Protein AF-A0A527XHD7-F1 (afdb_monomer_lite)

Sequence (78 aa):
FDPYSASRTREADAAQKPENVVSLPRKRMPGESAAETYADIDAFAKPDTDLNKGLRTIKDNDASFEPKSFVDGAKMAY

Radius of gyration: 20.63 Å; chains: 1; bounding box: 44×31×56 Å

Structure (mmCIF, N/CA/C/O backbone):
data_AF-A0A527XHD7-F1
#
_entry.id   AF-A0A527XHD7-F1
#
loop_
_atom_site.group_PDB
_atom_site.id
_atom_site.type_symbol
_atom_site.label_atom_id
_atom_site.label_alt_id
_atom_site.label_comp_id
_atom_site.label_asym_id
_atom_site.label_entity_id
_atom_site.label_seq_id
_atom_site.pdbx_PDB_ins_code
_atom_site.Cartn_x
_atom_site.Cartn_y
_atom_site.Cartn_z
_atom_site.occupancy
_atom_site.B_iso_or_equiv
_atom_site.auth_seq_id
_atom_site.auth_comp_id
_atom_site.auth_asym_id
_atom_site.auth_atom_id
_atom_site.pdbx_PDB_model_num
ATOM 1 N N . PHE A 1 1 ? 37.154 4.679 -46.678 1.00 57.66 1 PHE A N 1
ATOM 2 C CA . PHE A 1 1 ? 35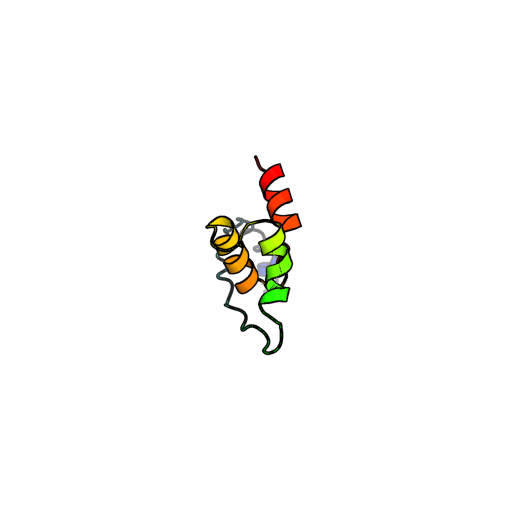.897 4.940 -45.954 1.00 57.66 1 PHE A CA 1
ATOM 3 C C . PHE A 1 1 ? 35.511 3.637 -45.272 1.00 57.66 1 PHE A C 1
ATOM 5 O O . PHE A 1 1 ? 35.236 2.679 -45.981 1.00 57.66 1 PHE A O 1
ATOM 12 N N . ASP A 1 2 ? 35.634 3.556 -43.945 1.00 66.12 2 ASP A N 1
ATOM 13 C CA . ASP A 1 2 ? 35.370 2.331 -43.171 1.00 66.12 2 ASP A CA 1
ATOM 14 C C . ASP A 1 2 ? 34.036 2.477 -42.407 1.00 66.12 2 ASP A C 1
ATOM 16 O O . ASP A 1 2 ? 33.941 3.347 -41.527 1.00 66.12 2 ASP A O 1
ATOM 20 N N . PRO A 1 3 ? 33.010 1.664 -42.732 1.00 66.88 3 PRO A N 1
ATOM 21 C CA . PRO A 1 3 ? 31.662 1.777 -42.177 1.00 66.88 3 PRO A CA 1
ATOM 22 C C . PRO A 1 3 ? 31.546 1.408 -40.687 1.00 66.88 3 PRO A C 1
ATOM 24 O O . PRO A 1 3 ? 30.514 1.697 -40.083 1.00 66.88 3 PRO A O 1
ATOM 27 N N . TYR A 1 4 ? 32.575 0.837 -40.053 1.00 58.12 4 TYR A N 1
ATOM 28 C CA . TYR A 1 4 ? 32.515 0.459 -38.630 1.00 58.12 4 TYR A CA 1
ATOM 29 C C . TYR A 1 4 ? 32.964 1.565 -37.662 1.00 58.12 4 TYR A C 1
ATOM 31 O O . TYR A 1 4 ? 32.802 1.446 -36.442 1.00 58.12 4 TYR A O 1
ATOM 39 N N . SER A 1 5 ? 33.434 2.694 -38.200 1.00 61.94 5 SER A N 1
ATOM 40 C CA . SER A 1 5 ? 33.855 3.878 -37.435 1.00 61.94 5 SER A CA 1
ATOM 41 C C . SER A 1 5 ? 32.712 4.551 -36.657 1.00 61.94 5 SER A C 1
ATOM 43 O O . SER A 1 5 ? 32.971 5.254 -35.681 1.00 61.94 5 SER A O 1
ATOM 45 N N . ALA A 1 6 ? 31.452 4.305 -37.036 1.00 56.84 6 ALA A N 1
ATOM 46 C CA . ALA A 1 6 ? 30.264 4.874 -36.387 1.00 56.84 6 ALA A CA 1
ATOM 47 C C . ALA A 1 6 ? 30.016 4.340 -34.960 1.00 56.84 6 ALA A C 1
ATOM 49 O O . ALA A 1 6 ? 29.176 4.859 -34.227 1.00 56.84 6 ALA A O 1
ATOM 50 N N . SER A 1 7 ? 30.755 3.313 -34.536 1.00 56.81 7 SER A N 1
ATOM 51 C CA . SER A 1 7 ? 30.628 2.736 -33.194 1.00 56.81 7 SER A CA 1
ATOM 52 C C . SER A 1 7 ? 31.262 3.604 -32.101 1.00 56.81 7 SER A C 1
ATOM 54 O O . SER A 1 7 ? 30.916 3.439 -30.937 1.00 56.81 7 SER A O 1
ATOM 56 N N . ARG A 1 8 ? 32.161 4.537 -32.454 1.00 57.41 8 ARG A N 1
ATOM 57 C CA . ARG A 1 8 ? 32.857 5.402 -31.483 1.00 57.41 8 ARG A CA 1
ATOM 58 C C . ARG A 1 8 ? 32.089 6.658 -31.066 1.00 57.41 8 ARG A C 1
ATOM 60 O O . ARG A 1 8 ? 32.521 7.338 -30.151 1.00 57.41 8 ARG A O 1
ATOM 67 N N . THR A 1 9 ? 30.940 6.955 -31.673 1.00 53.03 9 THR A N 1
ATOM 68 C CA . THR A 1 9 ? 30.115 8.126 -31.302 1.00 53.03 9 THR A CA 1
ATOM 69 C C . THR A 1 9 ? 28.965 7.762 -30.349 1.00 53.03 9 THR A C 1
ATOM 71 O O . THR A 1 9 ? 28.075 8.569 -30.111 1.00 53.03 9 THR A O 1
ATOM 74 N N . ARG A 1 10 ? 28.964 6.547 -29.779 1.00 51.50 10 ARG A N 1
ATOM 75 C CA . ARG A 1 10 ? 27.972 6.089 -28.784 1.00 51.50 10 ARG A CA 1
ATOM 76 C C . ARG A 1 10 ? 28.330 6.437 -27.329 1.00 51.50 10 ARG A C 1
ATOM 78 O O . ARG A 1 10 ? 27.735 5.887 -26.414 1.00 51.50 10 ARG A O 1
ATOM 85 N N . GLU A 1 11 ? 29.261 7.363 -27.105 1.00 51.62 11 GLU A N 1
ATOM 86 C CA . GLU A 1 11 ? 29.603 7.885 -25.766 1.00 51.62 11 GLU A CA 1
ATOM 87 C C . GLU A 1 11 ? 28.916 9.228 -25.449 1.00 51.62 11 GLU A C 1
ATOM 89 O O . GLU A 1 11 ? 29.320 9.947 -24.542 1.00 51.62 11 GLU A O 1
ATOM 94 N N . ALA A 1 12 ? 27.850 9.570 -26.177 1.00 52.16 12 ALA A N 1
ATOM 95 C CA . ALA A 1 12 ? 27.063 10.779 -25.953 1.00 52.16 12 ALA A CA 1
ATOM 96 C C . ALA A 1 12 ? 25.577 10.458 -25.711 1.00 52.16 12 ALA A C 1
ATOM 98 O O . ALA A 1 12 ? 24.742 10.909 -26.479 1.00 52.16 12 ALA A O 1
ATOM 99 N N . ASP A 1 13 ? 25.236 9.660 -24.689 1.00 47.28 13 ASP A N 1
ATOM 100 C CA . ASP A 1 13 ? 23.890 9.722 -24.066 1.00 47.28 13 ASP A CA 1
ATOM 101 C C . ASP A 1 13 ? 23.820 9.039 -22.683 1.00 47.28 13 ASP A C 1
ATOM 103 O O . ASP A 1 13 ? 22.824 8.412 -22.344 1.00 47.28 13 ASP A O 1
ATOM 107 N N . ALA A 1 14 ? 24.844 9.158 -21.830 1.00 48.41 14 ALA A N 1
ATOM 108 C CA . ALA A 1 14 ? 24.701 8.775 -20.415 1.00 48.41 14 ALA A CA 1
ATOM 109 C C . ALA A 1 14 ? 24.052 9.901 -19.581 1.00 48.41 14 ALA A C 1
ATOM 111 O O . ALA A 1 14 ? 24.383 10.108 -18.415 1.00 48.41 14 ALA A O 1
ATOM 112 N N . ALA A 1 15 ? 23.127 10.654 -20.185 1.00 48.22 15 ALA A N 1
ATOM 113 C CA . ALA A 1 15 ? 22.177 11.453 -19.434 1.00 48.22 15 ALA A CA 1
ATOM 114 C C . ALA A 1 15 ? 21.170 10.468 -18.834 1.00 48.22 15 ALA A C 1
ATOM 116 O O . ALA A 1 15 ? 20.324 9.931 -19.546 1.00 48.22 15 ALA A O 1
ATOM 117 N N . GLN A 1 16 ? 21.308 10.201 -17.534 1.00 57.78 16 GLN A N 1
ATOM 118 C CA . GLN A 1 16 ? 20.329 9.479 -16.726 1.00 57.78 16 GLN A CA 1
ATOM 119 C C . GLN A 1 16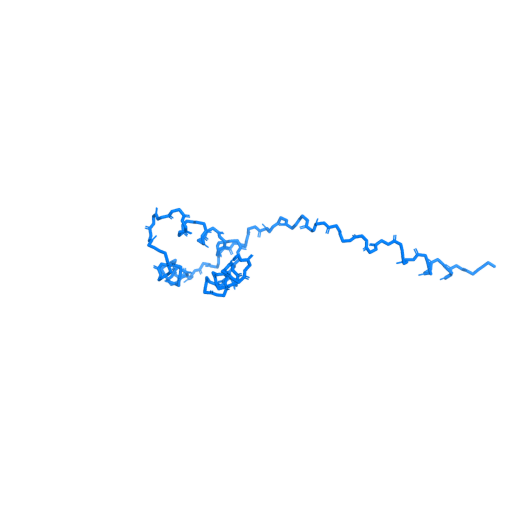 ? 18.955 10.135 -16.913 1.00 57.78 16 GLN A C 1
ATOM 121 O O . GLN A 1 16 ? 18.625 11.138 -16.282 1.00 57.78 16 GLN A O 1
ATOM 126 N N . LYS A 1 17 ? 18.165 9.603 -17.845 1.00 54.69 17 LYS A N 1
ATOM 127 C CA . LYS A 1 17 ? 16.755 9.947 -17.989 1.00 54.69 17 LYS A CA 1
ATOM 128 C C . LYS A 1 17 ? 16.020 9.272 -16.830 1.00 54.69 17 LYS A C 1
ATOM 130 O O . LYS A 1 17 ? 16.324 8.113 -16.548 1.00 54.6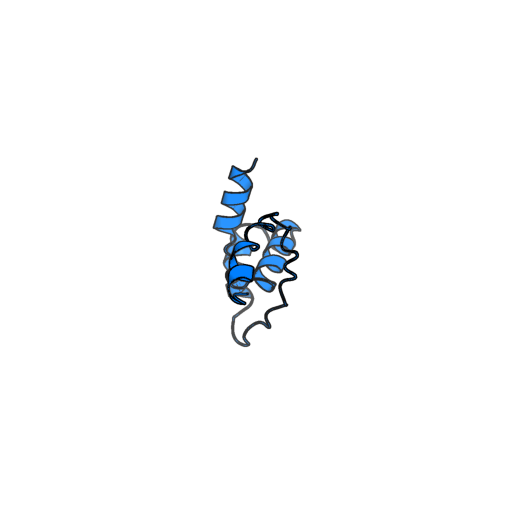9 17 LYS A O 1
ATOM 135 N N . PRO A 1 18 ? 15.074 9.949 -16.158 1.00 58.28 18 PRO A N 1
ATOM 136 C CA . PRO A 1 18 ? 14.187 9.268 -15.230 1.00 58.28 18 PRO A CA 1
ATOM 137 C C . PRO A 1 18 ? 13.457 8.190 -16.029 1.00 58.28 18 PRO A C 1
ATOM 139 O O . PRO A 1 18 ? 12.735 8.494 -16.982 1.00 58.28 18 PRO A O 1
ATOM 142 N N . GLU A 1 19 ? 13.723 6.926 -15.714 1.00 61.88 19 GLU A N 1
ATOM 143 C CA . GLU A 1 19 ? 13.019 5.816 -16.332 1.00 61.88 19 GLU A CA 1
ATOM 144 C C . GLU A 1 19 ? 11.546 5.944 -15.929 1.00 61.88 19 GLU A C 1
ATOM 146 O O . GLU A 1 19 ? 11.162 5.644 -14.802 1.00 61.88 19 GLU A O 1
ATOM 151 N N . ASN A 1 20 ? 10.712 6.452 -16.839 1.00 63.59 20 ASN A N 1
ATOM 152 C CA . ASN A 1 20 ? 9.260 6.442 -16.694 1.00 63.59 20 ASN A CA 1
ATOM 153 C C . ASN A 1 20 ? 8.771 4.996 -16.872 1.00 63.59 20 ASN A C 1
ATOM 155 O O . ASN A 1 20 ? 8.184 4.636 -17.893 1.00 63.59 20 ASN A O 1
ATOM 159 N N . VAL A 1 21 ? 9.073 4.147 -15.892 1.00 64.44 21 VAL A N 1
ATOM 160 C CA . VAL A 1 21 ? 8.613 2.764 -15.822 1.00 64.44 21 VAL A CA 1
ATOM 161 C C . VAL A 1 21 ? 7.154 2.757 -15.385 1.00 64.44 21 VAL A C 1
ATOM 163 O O . VAL A 1 21 ? 6.817 2.870 -14.211 1.00 64.44 21 VAL A O 1
ATOM 166 N N . VAL A 1 22 ? 6.252 2.638 -16.355 1.00 67.94 22 VAL A N 1
ATOM 167 C CA . VAL A 1 22 ? 4.863 2.280 -16.069 1.00 67.94 22 VAL A CA 1
ATOM 168 C C . VAL A 1 22 ? 4.843 0.771 -15.856 1.00 67.94 22 VAL A C 1
ATOM 170 O O . VAL A 1 22 ? 4.862 0.003 -16.819 1.00 67.94 22 VAL A O 1
ATOM 173 N N . SER A 1 23 ? 4.870 0.336 -14.596 1.00 67.12 23 SER A N 1
ATOM 174 C CA . SER A 1 23 ? 4.732 -1.078 -14.247 1.00 67.12 23 SER A CA 1
ATOM 175 C C . SER A 1 23 ? 3.408 -1.602 -14.798 1.00 67.12 23 SER A C 1
ATOM 177 O O . SER A 1 23 ? 2.332 -1.166 -14.393 1.00 67.12 23 SER A O 1
ATOM 179 N N . LEU A 1 24 ? 3.484 -2.517 -15.766 1.00 68.88 24 LEU A N 1
ATOM 180 C CA . LEU A 1 24 ? 2.303 -3.186 -16.301 1.00 68.88 24 LEU A CA 1
ATOM 181 C C . LEU A 1 24 ? 1.671 -4.036 -15.188 1.00 68.88 24 LEU A C 1
ATOM 183 O O . LEU A 1 24 ? 2.393 -4.832 -14.580 1.00 68.88 24 LEU A O 1
ATOM 187 N N . PRO A 1 25 ? 0.350 -3.922 -14.940 1.00 67.00 25 PRO A N 1
ATOM 188 C CA . PRO A 1 25 ? -0.321 -4.708 -13.914 1.00 67.00 25 PRO A CA 1
ATOM 189 C C . PRO A 1 25 ? -0.112 -6.203 -14.167 1.00 67.00 25 PRO A C 1
ATOM 191 O O . PRO A 1 25 ? -0.619 -6.765 -15.145 1.00 67.00 25 PRO A O 1
ATOM 194 N N . ARG A 1 26 ? 0.654 -6.866 -13.296 1.00 65.69 26 ARG A N 1
ATOM 195 C CA . ARG A 1 26 ? 0.821 -8.318 -13.348 1.00 65.69 26 ARG A CA 1
ATOM 196 C C . ARG A 1 26 ? -0.479 -8.951 -12.867 1.00 65.69 26 ARG A C 1
ATOM 198 O O . ARG A 1 26 ? -0.930 -8.733 -11.747 1.00 65.69 26 ARG A O 1
ATOM 205 N N . LYS A 1 27 ? -1.115 -9.728 -13.741 1.00 61.09 27 LYS A N 1
ATOM 206 C CA . LYS A 1 27 ? -2.340 -10.460 -13.414 1.00 61.09 27 LYS A CA 1
ATOM 207 C C . LYS A 1 27 ? -2.012 -11.464 -12.300 1.00 61.09 27 LYS A C 1
ATOM 209 O O . LYS A 1 27 ? -1.201 -12.361 -12.523 1.00 61.09 27 LYS A O 1
ATOM 214 N N . ARG A 1 28 ? -2.611 -11.286 -11.115 1.00 60.44 28 ARG A N 1
ATOM 215 C CA . ARG A 1 28 ? -2.447 -12.187 -9.958 1.00 60.44 28 ARG A CA 1
ATOM 216 C C . ARG A 1 28 ? -2.660 -13.642 -10.380 1.00 60.44 28 ARG A C 1
ATOM 218 O O . ARG A 1 28 ? -3.615 -13.932 -11.108 1.00 60.44 28 ARG A O 1
ATOM 225 N N . MET A 1 29 ? -1.774 -14.541 -9.946 1.00 58.81 29 MET A N 1
ATOM 226 C CA . MET A 1 29 ? -1.945 -15.969 -10.202 1.00 58.81 29 MET A CA 1
ATOM 227 C C . MET A 1 29 ? -3.202 -16.466 -9.466 1.00 58.81 29 MET A C 1
ATOM 229 O O . MET A 1 29 ? -3.375 -16.169 -8.283 1.00 58.81 29 MET A O 1
ATOM 233 N N . PRO A 1 30 ? -4.112 -17.183 -10.144 1.00 45.81 30 PRO A N 1
ATOM 234 C CA . PRO A 1 30 ? -5.322 -17.689 -9.514 1.00 45.81 30 PRO A CA 1
ATOM 235 C C . PRO A 1 30 ? -4.951 -18.828 -8.555 1.00 45.81 30 PRO A C 1
ATOM 237 O O . PRO A 1 30 ? -4.590 -19.913 -9.002 1.00 45.81 30 PRO A O 1
ATOM 240 N N . GLY A 1 31 ? -5.022 -18.575 -7.246 1.00 58.19 31 GLY A N 1
ATOM 241 C CA . GLY A 1 31 ? -4.781 -19.586 -6.209 1.00 58.19 31 GLY A CA 1
ATOM 242 C C . GLY A 1 31 ? -4.060 -19.077 -4.962 1.00 58.19 31 GLY A C 1
ATOM 243 O O . GLY A 1 31 ? -4.124 -19.738 -3.932 1.00 58.19 31 GLY A O 1
ATOM 244 N N . GLU A 1 32 ? -3.422 -17.906 -5.023 1.00 57.72 32 GLU A N 1
ATOM 245 C CA . GLU A 1 32 ? -2.807 -17.299 -3.841 1.00 57.72 32 GLU A CA 1
ATOM 246 C C . GLU A 1 32 ? -3.889 -16.650 -2.974 1.00 57.72 32 GLU A C 1
ATOM 248 O O . GLU A 1 32 ? -4.700 -15.847 -3.455 1.00 57.72 32 GLU A O 1
ATOM 253 N N . SER A 1 33 ? -3.964 -17.052 -1.706 1.00 61.12 33 SER A N 1
ATOM 254 C CA . SER A 1 33 ? -4.963 -16.506 -0.803 1.00 61.12 33 SER A CA 1
ATOM 255 C C . SER A 1 33 ? -4.611 -15.043 -0.515 1.00 61.12 33 SER A C 1
ATOM 257 O O . SER A 1 33 ? -3.528 -14.730 -0.029 1.00 61.12 33 SER A O 1
ATOM 259 N N . ALA A 1 34 ? -5.530 -14.117 -0.808 1.00 63.28 34 ALA A N 1
ATOM 260 C CA . ALA A 1 34 ? -5.300 -12.687 -0.569 1.00 63.28 34 ALA A CA 1
ATOM 261 C C . ALA A 1 34 ? -4.979 -12.377 0.908 1.00 63.28 34 ALA A C 1
ATOM 263 O O . ALA A 1 34 ? -4.372 -11.356 1.211 1.00 63.28 34 ALA A O 1
ATOM 264 N N . ALA A 1 35 ? -5.380 -13.266 1.822 1.00 66.62 35 ALA A N 1
ATOM 265 C CA . ALA A 1 35 ? -5.029 -13.192 3.232 1.00 66.62 35 ALA A CA 1
ATOM 266 C C . ALA A 1 35 ? -3.527 -13.424 3.474 1.00 66.62 35 ALA A C 1
ATOM 268 O O . ALA A 1 35 ? -2.929 -12.683 4.246 1.00 66.62 35 ALA A O 1
ATOM 269 N N . GLU A 1 36 ? -2.905 -14.393 2.798 1.00 72.75 36 GLU A N 1
ATOM 270 C CA . GLU A 1 36 ? -1.461 -14.641 2.911 1.00 72.75 36 GLU A CA 1
ATOM 271 C C . GLU A 1 36 ? -0.651 -13.584 2.158 1.00 72.75 36 GLU A C 1
ATOM 273 O O . GLU A 1 36 ? 0.347 -13.095 2.679 1.00 72.75 36 GLU A O 1
ATOM 278 N N . THR A 1 37 ? -1.122 -13.141 0.988 1.00 77.00 37 THR A N 1
ATOM 279 C CA . THR A 1 37 ? -0.424 -12.130 0.174 1.00 77.00 37 THR A CA 1
ATOM 280 C C . THR A 1 37 ? -0.254 -10.787 0.897 1.00 77.00 37 THR A C 1
ATOM 282 O O . THR A 1 37 ? 0.720 -10.072 0.650 1.00 77.00 37 THR A O 1
ATOM 285 N N . TYR A 1 38 ? -1.185 -10.428 1.789 1.00 87.00 38 TYR A N 1
ATOM 286 C CA . TYR A 1 38 ? -1.148 -9.168 2.539 1.00 87.00 38 TYR A CA 1
ATOM 287 C C . TYR A 1 38 ? -0.822 -9.335 4.029 1.00 87.00 38 TYR A C 1
ATOM 289 O O . TYR A 1 38 ? -0.781 -8.329 4.734 1.00 87.00 38 TYR A O 1
ATOM 297 N N . ALA A 1 39 ? -0.552 -10.553 4.512 1.00 88.38 39 ALA A N 1
ATOM 298 C CA . ALA A 1 39 ? -0.272 -10.808 5.928 1.00 88.38 39 ALA A CA 1
ATOM 299 C C . ALA A 1 39 ? 0.905 -9.965 6.446 1.00 88.38 39 ALA A C 1
ATOM 301 O O . ALA A 1 39 ? 0.808 -9.338 7.502 1.00 88.38 39 ALA A O 1
ATOM 302 N N . ASP A 1 40 ? 1.980 -9.873 5.658 1.00 85.94 40 ASP A N 1
ATOM 303 C CA . ASP A 1 40 ? 3.138 -9.045 5.998 1.00 85.94 40 ASP A CA 1
ATOM 304 C C . ASP A 1 40 ? 2.768 -7.560 6.058 1.00 85.94 40 ASP A C 1
ATOM 306 O O . ASP A 1 40 ? 3.216 -6.838 6.942 1.00 85.94 40 ASP A O 1
ATOM 310 N N . ILE A 1 41 ? 1.906 -7.090 5.155 1.00 88.88 41 ILE A N 1
ATOM 311 C CA . ILE A 1 41 ? 1.465 -5.689 5.114 1.00 88.88 41 ILE A CA 1
ATOM 312 C C . ILE A 1 41 ? 0.597 -5.361 6.331 1.00 88.88 41 ILE A C 1
ATOM 314 O O . ILE A 1 41 ? 0.785 -4.316 6.957 1.00 88.88 41 ILE A O 1
ATOM 318 N N . ASP A 1 42 ? -0.313 -6.263 6.689 1.00 89.38 42 ASP A N 1
ATOM 319 C CA . ASP A 1 42 ? -1.212 -6.120 7.834 1.00 89.38 42 ASP A CA 1
ATOM 320 C C . ASP A 1 42 ? -0.463 -6.166 9.174 1.00 89.38 42 ASP A C 1
ATOM 322 O O . ASP A 1 42 ? -0.884 -5.529 10.142 1.00 89.38 42 ASP A O 1
ATOM 326 N N . ALA A 1 43 ? 0.683 -6.855 9.224 1.00 88.75 43 ALA A N 1
ATOM 327 C CA . ALA A 1 43 ? 1.582 -6.843 10.375 1.00 88.75 43 ALA A CA 1
ATOM 328 C C . ALA A 1 43 ? 2.288 -5.487 10.570 1.00 88.75 43 ALA A C 1
ATOM 330 O O . ALA A 1 43 ? 2.567 -5.100 11.706 1.00 88.75 43 ALA A O 1
ATOM 331 N N . PHE A 1 44 ? 2.560 -4.748 9.487 1.00 85.06 44 PHE A N 1
ATOM 332 C CA . PHE A 1 44 ? 3.183 -3.418 9.552 1.00 85.06 44 PHE A CA 1
ATOM 333 C C . PHE A 1 44 ? 2.176 -2.286 9.747 1.00 85.06 44 PHE A C 1
ATOM 335 O O . PHE A 1 44 ? 2.451 -1.326 10.469 1.00 85.06 44 PHE A O 1
ATOM 342 N N . ALA A 1 45 ? 1.022 -2.370 9.094 1.00 88.94 45 ALA A N 1
ATOM 343 C CA . ALA A 1 45 ? 0.010 -1.329 9.106 1.00 88.94 45 ALA A CA 1
ATOM 344 C C . ALA A 1 45 ? -1.372 -1.953 9.262 1.00 88.94 45 ALA A C 1
ATOM 346 O O . ALA A 1 45 ? -1.716 -2.885 8.545 1.00 88.94 45 ALA A O 1
ATOM 347 N N . LYS A 1 46 ? -2.200 -1.399 10.154 1.00 88.69 46 LYS A N 1
ATOM 348 C CA . LYS A 1 46 ? -3.568 -1.899 10.347 1.00 88.69 46 LYS A CA 1
ATOM 349 C C . LYS A 1 46 ? -4.357 -1.855 9.027 1.00 88.69 46 LYS A C 1
ATOM 351 O O . LYS A 1 46 ? -4.224 -0.860 8.300 1.00 88.69 46 LYS A O 1
ATOM 356 N N . PRO A 1 47 ? -5.206 -2.861 8.750 1.00 87.00 47 PRO A N 1
ATOM 357 C CA . PRO A 1 47 ? -6.150 -2.812 7.639 1.00 87.00 47 PRO A CA 1
ATOM 358 C C . PRO A 1 47 ? -6.966 -1.513 7.650 1.00 87.00 47 PRO A C 1
ATOM 360 O O . PRO A 1 47 ? -7.154 -0.895 8.699 1.00 87.00 47 PRO A O 1
ATOM 363 N N . ASP A 1 48 ? -7.403 -1.078 6.471 1.00 85.44 48 ASP A N 1
ATOM 364 C CA . ASP A 1 48 ? -8.183 0.149 6.233 1.00 85.44 48 ASP A CA 1
ATOM 365 C C . ASP A 1 48 ? -7.469 1.490 6.475 1.00 85.44 48 ASP A C 1
ATOM 367 O O . ASP A 1 48 ? -8.019 2.544 6.140 1.00 85.44 48 ASP A O 1
ATOM 371 N N . THR A 1 49 ? -6.221 1.481 6.948 1.00 91.94 49 THR A N 1
ATOM 372 C CA . THR A 1 49 ? -5.385 2.690 6.995 1.00 91.94 49 THR A CA 1
ATOM 373 C C . THR A 1 49 ? -4.857 3.068 5.611 1.00 91.94 49 THR A C 1
ATOM 375 O O . THR A 1 49 ? -4.627 2.206 4.760 1.00 91.94 49 THR A O 1
ATOM 378 N N . ASP A 1 50 ? -4.613 4.359 5.383 1.00 89.50 50 ASP A N 1
ATOM 379 C CA . ASP A 1 50 ? -4.082 4.834 4.097 1.00 89.50 50 ASP A CA 1
ATOM 380 C C . ASP A 1 50 ? -2.682 4.276 3.805 1.00 89.50 50 ASP A C 1
ATOM 382 O O . ASP A 1 50 ? -2.370 3.946 2.661 1.00 89.50 50 ASP A O 1
ATOM 386 N N . LEU A 1 51 ? -1.876 4.059 4.852 1.00 88.19 51 LEU A N 1
ATOM 387 C CA . LEU A 1 51 ? -0.585 3.379 4.749 1.00 88.19 51 LEU A CA 1
ATOM 388 C C . LEU A 1 51 ? -0.742 1.938 4.241 1.00 88.19 51 LEU A C 1
ATOM 390 O O . LEU A 1 51 ? -0.068 1.541 3.294 1.00 88.19 51 LEU A O 1
ATOM 394 N N . ASN A 1 52 ? -1.650 1.162 4.839 1.00 91.69 52 ASN A N 1
ATOM 395 C CA . ASN A 1 52 ? -1.899 -0.221 4.437 1.00 91.69 52 ASN A CA 1
ATOM 396 C C . ASN A 1 52 ? -2.405 -0.301 2.988 1.00 91.69 52 ASN A C 1
ATOM 398 O O . ASN A 1 52 ? -1.877 -1.080 2.196 1.00 91.69 52 ASN A O 1
ATOM 402 N N . LYS A 1 53 ? -3.352 0.566 2.605 1.00 91.44 53 LYS A N 1
ATOM 403 C CA . LYS A 1 53 ? -3.853 0.660 1.222 1.00 91.44 53 LYS A CA 1
ATOM 404 C C . LYS A 1 53 ? -2.732 0.958 0.224 1.00 91.44 53 LYS A C 1
ATOM 406 O O . LYS A 1 53 ? -2.668 0.321 -0.828 1.00 91.44 53 LYS A O 1
ATOM 411 N N . GLY A 1 54 ? -1.834 1.886 0.561 1.00 89.62 54 GLY A N 1
ATOM 412 C CA . GLY A 1 54 ? -0.660 2.198 -0.254 1.00 89.62 54 GLY A CA 1
ATOM 413 C C . GLY A 1 54 ? 0.256 0.987 -0.433 1.00 89.62 54 GLY A C 1
ATOM 414 O O . GLY A 1 54 ? 0.572 0.613 -1.560 1.00 89.62 54 GLY A O 1
ATOM 415 N N . LEU A 1 55 ? 0.613 0.313 0.662 1.00 89.56 55 LEU A N 1
ATOM 416 C CA . LEU A 1 55 ? 1.466 -0.880 0.630 1.00 89.56 55 LEU A CA 1
ATOM 417 C C . LEU A 1 55 ? 0.834 -2.030 -0.171 1.00 89.56 55 LEU A C 1
ATOM 419 O O . LEU A 1 55 ? 1.522 -2.676 -0.961 1.00 89.56 55 LEU A O 1
ATOM 423 N N . ARG A 1 56 ? -0.479 -2.261 -0.026 1.00 90.00 56 ARG A N 1
ATOM 424 C CA . ARG A 1 56 ? -1.218 -3.263 -0.816 1.00 90.00 56 ARG A CA 1
ATOM 425 C C . ARG A 1 56 ? -1.208 -2.930 -2.302 1.00 90.00 56 ARG A C 1
ATOM 427 O O . ARG A 1 56 ? -0.969 -3.814 -3.115 1.00 90.00 56 ARG A O 1
ATOM 434 N N . THR A 1 57 ? -1.374 -1.653 -2.648 1.00 89.06 57 THR A N 1
ATOM 435 C CA . THR A 1 57 ? -1.283 -1.188 -4.040 1.00 89.06 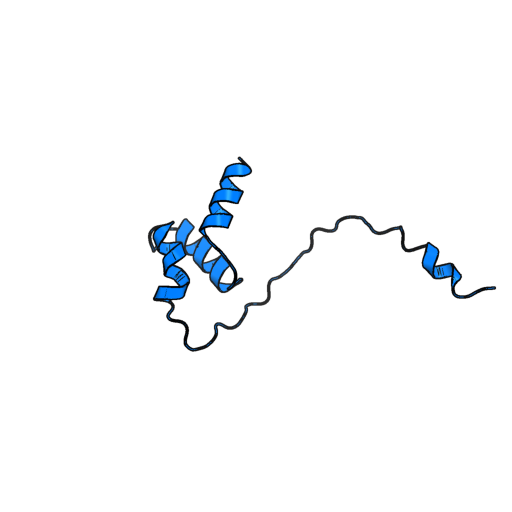57 THR A CA 1
ATOM 436 C C . THR A 1 57 ? 0.091 -1.497 -4.633 1.00 89.06 57 THR A C 1
ATOM 438 O O . THR A 1 57 ? 0.175 -1.947 -5.772 1.00 89.06 57 THR A O 1
ATOM 441 N N . ILE A 1 58 ? 1.174 -1.311 -3.872 1.00 87.44 58 ILE A N 1
ATOM 442 C CA . ILE A 1 58 ? 2.524 -1.657 -4.338 1.00 87.44 58 ILE A CA 1
ATOM 443 C C . ILE A 1 58 ? 2.648 -3.171 -4.538 1.00 87.44 58 ILE A C 1
ATOM 445 O O . ILE A 1 58 ? 3.067 -3.584 -5.612 1.00 87.44 58 ILE A O 1
ATOM 449 N N . LYS A 1 59 ? 2.214 -3.995 -3.575 1.00 86.25 59 LYS A N 1
ATOM 450 C CA . LYS A 1 59 ? 2.229 -5.468 -3.685 1.00 86.25 59 LYS A CA 1
ATOM 451 C C . LYS A 1 59 ? 1.422 -5.993 -4.877 1.00 86.25 59 LYS A C 1
ATOM 453 O O . LYS A 1 59 ? 1.813 -6.968 -5.511 1.00 86.25 59 LYS A O 1
ATOM 458 N N . ASP A 1 60 ? 0.318 -5.327 -5.204 1.00 85.75 60 ASP A N 1
ATOM 459 C CA . ASP A 1 60 ? -0.513 -5.663 -6.363 1.00 85.75 60 ASP A CA 1
ATOM 460 C C . ASP A 1 60 ? 0.181 -5.350 -7.699 1.00 85.75 60 ASP A C 1
ATOM 462 O O . ASP A 1 60 ? -0.061 -6.032 -8.696 1.00 85.75 60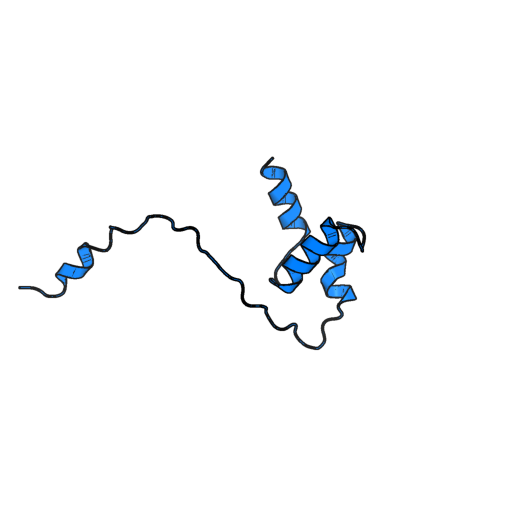 ASP A O 1
ATOM 466 N N . ASN A 1 61 ? 1.052 -4.338 -7.733 1.00 85.19 61 ASN A N 1
ATOM 467 C CA . ASN A 1 61 ? 1.850 -3.998 -8.914 1.00 85.19 61 ASN A CA 1
ATOM 468 C C . ASN A 1 61 ? 3.174 -4.778 -8.971 1.00 85.19 61 ASN A C 1
ATOM 470 O O . ASN A 1 61 ? 3.660 -5.095 -10.058 1.00 85.19 61 ASN A O 1
ATOM 474 N N . ASP A 1 62 ? 3.731 -5.121 -7.811 1.00 84.38 62 ASP A N 1
ATOM 475 C CA . ASP A 1 62 ? 4.962 -5.878 -7.646 1.00 84.38 62 ASP A CA 1
ATOM 476 C C . ASP A 1 62 ? 4.786 -7.021 -6.637 1.00 84.38 62 ASP A C 1
ATOM 478 O O . ASP A 1 62 ? 4.879 -6.850 -5.422 1.00 84.38 62 ASP A O 1
ATOM 482 N N . ALA A 1 63 ? 4.599 -8.234 -7.159 1.00 83.12 63 ALA A N 1
ATOM 483 C CA . ALA A 1 63 ? 4.476 -9.438 -6.341 1.00 83.12 63 ALA A CA 1
ATOM 484 C C . ALA A 1 63 ? 5.733 -9.729 -5.495 1.00 83.12 63 ALA A C 1
ATOM 486 O O . ALA A 1 63 ? 5.626 -10.345 -4.433 1.00 83.12 63 ALA A O 1
ATOM 487 N N . SER A 1 64 ? 6.912 -9.262 -5.924 1.00 83.94 64 SER A N 1
ATOM 488 C CA . SER A 1 64 ? 8.174 -9.405 -5.189 1.00 83.94 64 SER A CA 1
ATOM 489 C C . SER A 1 64 ? 8.353 -8.355 -4.089 1.00 83.94 64 SER A C 1
ATOM 491 O O . SER A 1 64 ? 9.362 -8.381 -3.391 1.00 83.94 64 SER A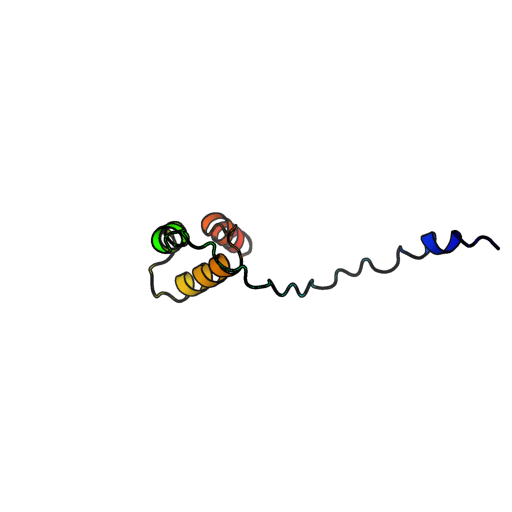 O 1
ATOM 493 N N . PHE A 1 65 ? 7.381 -7.460 -3.897 1.00 87.69 65 PHE A N 1
ATOM 494 C CA . PHE A 1 65 ? 7.434 -6.430 -2.868 1.00 87.69 65 PHE A CA 1
ATOM 495 C C . PHE A 1 65 ? 7.519 -7.018 -1.452 1.00 87.69 65 PHE A C 1
ATOM 497 O O . PHE A 1 65 ? 6.705 -7.870 -1.069 1.00 87.69 65 PHE A O 1
ATOM 504 N N . GLU A 1 66 ? 8.466 -6.495 -0.667 1.00 87.00 66 GLU A N 1
ATOM 505 C CA . GLU A 1 66 ? 8.693 -6.834 0.738 1.00 87.00 66 GLU A CA 1
ATOM 506 C C . GLU A 1 66 ? 8.484 -5.590 1.632 1.00 87.00 66 GLU A C 1
ATOM 508 O O . GLU A 1 66 ? 9.314 -4.672 1.628 1.00 87.00 66 GLU A O 1
ATOM 513 N N . PRO A 1 67 ? 7.398 -5.535 2.430 1.00 86.12 67 PRO A N 1
ATOM 514 C CA . PRO A 1 67 ? 7.031 -4.338 3.193 1.00 86.12 67 PRO A CA 1
ATOM 515 C C . PRO A 1 67 ? 8.096 -3.900 4.206 1.00 86.12 67 PRO A C 1
ATOM 517 O O . PRO A 1 67 ? 8.301 -2.706 4.415 1.00 86.12 67 PRO A O 1
ATOM 520 N N . LYS A 1 68 ? 8.796 -4.863 4.817 1.00 85.19 68 LYS A N 1
ATOM 521 C CA . LYS A 1 68 ? 9.814 -4.616 5.844 1.00 85.19 68 LYS A CA 1
ATOM 522 C C . LYS A 1 68 ? 11.006 -3.835 5.300 1.00 85.19 68 LYS A C 1
ATOM 524 O O . LYS A 1 68 ? 11.330 -2.770 5.817 1.00 85.19 68 LYS A O 1
ATOM 529 N N . SER A 1 69 ? 11.610 -4.352 4.229 1.00 85.62 69 SER A N 1
ATOM 530 C CA . SER A 1 69 ? 12.767 -3.731 3.580 1.00 85.62 69 SER A CA 1
ATOM 531 C C . SER A 1 69 ? 12.430 -2.335 3.052 1.00 85.62 69 SER A C 1
ATOM 533 O O . SER A 1 69 ? 13.203 -1.396 3.229 1.00 85.62 69 SER A O 1
ATOM 535 N N . PHE A 1 70 ? 11.230 -2.169 2.486 1.00 85.94 70 PHE A N 1
ATOM 536 C CA . PHE A 1 70 ? 10.765 -0.878 1.989 1.00 85.94 70 PHE A CA 1
ATOM 537 C C . PHE A 1 70 ? 10.650 0.179 3.096 1.00 85.94 70 PHE A C 1
ATOM 539 O O . PHE A 1 70 ? 11.163 1.288 2.946 1.00 85.94 70 PHE A O 1
ATOM 546 N N . VAL A 1 71 ? 10.010 -0.158 4.221 1.00 83.94 71 VAL A N 1
ATOM 547 C CA . VAL A 1 71 ? 9.856 0.769 5.355 1.00 83.94 71 VAL A CA 1
ATOM 548 C C . VAL A 1 71 ? 11.207 1.093 5.996 1.00 83.94 71 VAL A C 1
ATOM 550 O O . VAL A 1 71 ? 11.441 2.243 6.369 1.00 83.94 71 VAL A O 1
ATOM 553 N N . ASP A 1 72 ? 12.107 0.116 6.106 1.00 82.62 72 ASP A N 1
ATOM 554 C CA . ASP A 1 72 ? 13.451 0.341 6.646 1.00 82.62 72 ASP A CA 1
ATOM 555 C C . ASP A 1 72 ? 14.291 1.240 5.722 1.00 82.62 72 ASP A C 1
ATOM 557 O O . ASP A 1 72 ? 14.936 2.176 6.196 1.00 82.62 72 ASP A O 1
ATOM 561 N N . GLY A 1 73 ? 14.212 1.044 4.402 1.00 80.62 73 GLY A N 1
ATOM 562 C CA . GLY A 1 73 ? 14.830 1.937 3.420 1.00 80.62 73 GLY A CA 1
ATOM 563 C C . GLY A 1 73 ? 14.267 3.361 3.473 1.00 80.62 73 GLY A C 1
ATOM 564 O O . GLY A 1 73 ? 15.029 4.326 3.439 1.00 80.62 73 GLY A O 1
ATOM 565 N N . ALA A 1 74 ? 12.947 3.504 3.631 1.00 81.38 74 ALA A N 1
ATOM 566 C CA . ALA A 1 74 ? 12.291 4.807 3.744 1.00 81.38 74 ALA A CA 1
ATOM 567 C C . ALA A 1 74 ? 12.735 5.590 4.992 1.00 81.38 74 ALA A C 1
ATOM 569 O O . ALA A 1 74 ? 12.877 6.808 4.925 1.00 81.38 74 ALA A O 1
ATOM 570 N N . LYS A 1 75 ? 12.992 4.904 6.115 1.00 78.12 75 LYS A N 1
ATOM 571 C CA . LYS A 1 75 ? 13.507 5.533 7.343 1.00 78.12 75 LYS A CA 1
ATOM 572 C C . LYS A 1 75 ? 14.950 6.006 7.214 1.00 78.12 75 LYS A C 1
ATOM 574 O O . LYS A 1 75 ? 15.283 7.030 7.778 1.00 78.12 75 LYS A O 1
ATOM 579 N N . MET A 1 76 ? 15.810 5.279 6.503 1.00 73.62 76 MET A N 1
ATOM 580 C CA . MET A 1 76 ? 17.221 5.667 6.338 1.00 73.62 76 MET A CA 1
ATOM 581 C C . MET A 1 76 ? 17.405 6.925 5.477 1.00 73.62 76 MET A C 1
ATOM 583 O O . MET A 1 76 ? 18.469 7.539 5.507 1.00 73.62 76 MET A O 1
ATOM 587 N N . ALA A 1 77 ? 16.395 7.281 4.684 1.00 72.00 77 ALA A N 1
ATOM 588 C CA . ALA A 1 77 ? 16.427 8.432 3.793 1.00 72.00 77 ALA A CA 1
ATOM 589 C C . ALA A 1 77 ? 16.037 9.762 4.471 1.00 72.00 77 ALA A C 1
ATOM 591 O O . ALA A 1 77 ? 16.140 10.802 3.817 1.00 72.00 77 ALA A O 1
ATOM 592 N N . TYR A 1 78 ? 15.580 9.740 5.730 1.00 55.00 78 TYR A N 1
ATOM 593 C CA . TYR A 1 78 ? 15.053 10.906 6.449 1.00 55.00 78 TYR A CA 1
ATOM 594 C C . TYR A 1 78 ? 15.609 10.999 7.872 1.00 55.00 78 TYR A C 1
ATOM 596 O O . TYR A 1 78 ? 15.897 12.135 8.308 1.00 55.00 78 TYR A O 1
#

Secondary structure (DSSP, 8-state):
--GGGGGGGTTS-----------------TT--HHHHTHHHHHHS-TTSHHHHHHHHHHHH-TT--HHHHHHHHHHT-

pLDDT: mean 73.2, std 14.36, range [45.81, 91.94]

Foldseek 3Di:
DDPVPVVVVVPPDPPPDPPPDPQDQDDDDPPDDPCVLLVQLCVVPPPPDPSSVVQVVVCRSPVPDHPVVVVVVVVVVD